Protein AF-A0A3L6ZSE9-F1 (afdb_monomer_lite)

Secondary structure (DSSP, 8-state):
-HHHHHHHHGGGGGT-HHHHHHHHHHHHHHHHHHHHHHHHHHHHHH-TT--EEEEE--TTS-HHHHHHTGGG-BB--TT------TT---EEEEE--TTPPBPPHHHHHHTS--TTS-HHHHHHHHHHHHHHHHHTHHHHHHHHHT-

Sequence (147 aa):
MSGTVRFAAGQLWADNAAGTLALVQAAMSRYILDRGRDTIVDNTVADRRAAGWQRFTSPTGCDFCVMLSMRGAVYKESTAMFASHDNCSCSARPSWDRDAPEVPAIAYVASQKTSNMSESAQEQHRERVAVWIQQNRDQLDEFRAAL

InterPro domains:
  IPR057369 VG15 protein [PF25310] (2-100)

Organism: NCBI:txid331618

Foldseek 3Di:
DVVQLVVLVVCVVVVCVVSSVLSVVLVVVVVVQQVQQVVQQVVLLVDPLWQAKAKDDALPFDLLSLLRRPDQAHANDNPQGQDDDGPGPMHMGTHNPNPRHHRDPLSSLLRDDCPPPDPVVVVVSVVSSVVVSVVCVVVSNVSSVVD

Radius of gyration: 16.72 Å; chains: 1; bounding box: 36×31×50 Å

pLDDT: mean 90.95, std 5.7, range [54.81, 96.88]

Structure (mmCIF, N/CA/C/O backbone):
data_AF-A0A3L6ZSE9-F1
#
_entry.id   AF-A0A3L6ZSE9-F1
#
loop_
_atom_site.group_PDB
_atom_site.id
_atom_site.type_symbol
_atom_site.label_atom_id
_atom_site.label_alt_id
_atom_site.label_comp_id
_atom_site.label_asym_id
_atom_site.label_entity_id
_atom_site.label_seq_id
_atom_site.pdbx_PDB_ins_code
_atom_site.Cartn_x
_atom_site.Cartn_y
_atom_site.Cartn_z
_atom_site.occupancy
_atom_site.B_iso_or_equiv
_atom_site.auth_seq_id
_atom_site.auth_comp_id
_atom_site.auth_asym_id
_atom_site.auth_atom_id
_atom_site.pdbx_PDB_model_num
ATOM 1 N N . MET A 1 1 ? -1.568 -8.478 -14.799 1.00 54.81 1 MET A N 1
ATOM 2 C CA . MET A 1 1 ? -0.457 -9.334 -15.277 1.00 54.81 1 MET A CA 1
ATOM 3 C C . MET A 1 1 ? -0.018 -9.005 -16.701 1.00 54.81 1 MET A C 1
ATOM 5 O O . MET A 1 1 ? 1.149 -8.687 -16.873 1.00 54.81 1 MET A O 1
ATOM 9 N N . SER A 1 2 ? -0.901 -9.016 -17.712 1.00 61.34 2 SER A N 1
ATOM 10 C CA . SER A 1 2 ? -0.468 -8.854 -19.118 1.00 61.34 2 SER A CA 1
ATOM 11 C C . SER A 1 2 ? 0.245 -7.528 -19.443 1.00 61.34 2 SER A C 1
ATOM 13 O O . SER A 1 2 ? 1.119 -7.530 -20.304 1.00 61.34 2 SER A O 1
ATOM 15 N N . GLY A 1 3 ? -0.098 -6.417 -18.777 1.00 76.75 3 GLY A N 1
ATOM 16 C CA . GLY A 1 3 ? 0.504 -5.104 -19.053 1.00 76.75 3 GLY A CA 1
ATOM 17 C C . GLY A 1 3 ? 1.987 -5.014 -18.674 1.00 76.75 3 GLY A C 1
ATOM 18 O O . GLY A 1 3 ? 2.800 -4.594 -19.491 1.00 76.75 3 GLY A O 1
ATOM 19 N N . THR A 1 4 ? 2.357 -5.477 -17.475 1.00 82.88 4 THR A N 1
ATOM 20 C CA . THR A 1 4 ? 3.745 -5.419 -16.981 1.00 82.88 4 THR A CA 1
ATOM 21 C C . THR A 1 4 ? 4.686 -6.304 -17.793 1.00 82.88 4 THR A C 1
ATOM 23 O O . THR A 1 4 ? 5.772 -5.864 -18.148 1.00 82.88 4 THR A O 1
ATOM 26 N N . VAL A 1 5 ? 4.256 -7.521 -18.147 1.00 85.75 5 VAL A N 1
ATOM 27 C CA . VAL A 1 5 ? 5.062 -8.430 -18.980 1.00 85.75 5 VAL A CA 1
ATOM 28 C C . VAL A 1 5 ? 5.274 -7.842 -20.374 1.00 85.75 5 VAL A C 1
ATOM 30 O O . VAL A 1 5 ? 6.394 -7.849 -20.874 1.00 85.75 5 VAL A O 1
ATOM 33 N N . ARG A 1 6 ? 4.221 -7.277 -20.983 1.00 87.25 6 ARG A N 1
ATOM 34 C CA . ARG A 1 6 ? 4.319 -6.628 -22.297 1.00 87.25 6 ARG A CA 1
ATOM 35 C C . ARG A 1 6 ? 5.283 -5.441 -22.273 1.00 87.25 6 ARG A C 1
ATOM 37 O O . ARG A 1 6 ? 6.101 -5.322 -23.176 1.00 87.25 6 ARG A O 1
ATOM 44 N N . PHE A 1 7 ? 5.199 -4.593 -21.248 1.00 88.62 7 PHE A N 1
ATOM 45 C CA . PHE A 1 7 ? 6.118 -3.468 -21.072 1.00 88.62 7 PHE A CA 1
ATOM 46 C C . PHE A 1 7 ? 7.568 -3.940 -20.897 1.00 88.62 7 PHE A C 1
ATOM 48 O O . PHE A 1 7 ? 8.455 -3.471 -21.605 1.00 88.62 7 PHE A O 1
ATOM 55 N N . ALA A 1 8 ? 7.803 -4.912 -20.009 1.00 91.81 8 ALA A N 1
ATOM 56 C CA . ALA A 1 8 ? 9.138 -5.437 -19.739 1.00 91.81 8 ALA A CA 1
ATOM 57 C C . ALA A 1 8 ? 9.772 -6.087 -20.978 1.00 91.81 8 ALA A C 1
ATOM 59 O O . ALA A 1 8 ? 10.943 -5.847 -21.251 1.00 91.81 8 ALA A O 1
ATOM 60 N N . ALA A 1 9 ? 8.999 -6.839 -21.771 1.00 91.44 9 ALA A N 1
ATOM 61 C CA . ALA A 1 9 ? 9.482 -7.468 -23.002 1.00 91.44 9 ALA A CA 1
ATOM 62 C C . ALA A 1 9 ? 10.003 -6.456 -24.039 1.00 91.44 9 ALA A C 1
ATOM 64 O O . ALA A 1 9 ? 10.846 -6.807 -24.861 1.00 91.44 9 ALA A O 1
ATOM 65 N N . GLY A 1 10 ? 9.554 -5.195 -23.980 1.00 91.19 10 GLY A N 1
ATOM 66 C CA . GLY A 1 10 ? 10.073 -4.111 -24.815 1.00 91.19 10 GLY A CA 1
ATOM 67 C C . GLY A 1 10 ? 11.589 -3.915 -24.685 1.00 91.19 10 GLY A C 1
ATOM 68 O O . GLY A 1 10 ? 12.252 -3.585 -25.663 1.00 91.19 10 GLY A O 1
ATOM 69 N N . GLN A 1 11 ? 12.147 -4.183 -23.501 1.00 91.94 11 GLN A N 1
ATOM 70 C CA . GLN A 1 11 ? 13.574 -4.022 -23.206 1.00 91.94 11 GLN A CA 1
ATOM 71 C C . GLN A 1 11 ? 14.458 -5.037 -23.949 1.00 91.94 11 GLN A C 1
ATOM 73 O O . GLN A 1 11 ? 15.635 -4.764 -24.172 1.00 91.94 11 GLN A O 1
ATOM 78 N N . LEU A 1 12 ? 13.907 -6.174 -24.389 1.00 92.44 12 LEU A N 1
ATOM 79 C CA . LEU A 1 12 ? 14.645 -7.155 -25.193 1.00 92.44 12 LEU A CA 1
ATOM 80 C C . LEU A 1 12 ? 15.050 -6.588 -26.559 1.00 92.44 12 LEU A C 1
ATOM 82 O O . LEU A 1 12 ? 16.116 -6.916 -27.064 1.00 92.44 12 LEU A O 1
ATOM 86 N N . TRP A 1 13 ? 14.242 -5.689 -27.129 1.00 92.94 13 TRP A N 1
ATOM 87 C CA . TRP A 1 13 ? 14.551 -5.017 -28.398 1.00 92.94 13 TRP A CA 1
ATOM 88 C C . TRP A 1 13 ? 15.630 -3.939 -28.267 1.00 92.94 13 TRP A C 1
ATOM 90 O O . TRP A 1 13 ? 16.178 -3.499 -29.271 1.00 92.94 13 TRP A O 1
ATOM 100 N N . ALA A 1 14 ? 15.931 -3.522 -27.037 1.00 92.12 14 ALA A N 1
ATOM 101 C CA . ALA A 1 14 ? 17.031 -2.623 -26.703 1.00 92.12 14 ALA A CA 1
ATOM 102 C C . ALA A 1 14 ? 18.261 -3.388 -26.173 1.00 92.12 14 ALA A C 1
ATOM 104 O O . ALA A 1 14 ? 19.108 -2.795 -25.512 1.00 92.12 14 ALA A O 1
ATOM 105 N N . ASP A 1 15 ? 18.322 -4.704 -26.412 1.00 92.81 15 ASP A N 1
ATOM 106 C CA . ASP A 1 15 ? 19.383 -5.612 -25.956 1.00 92.81 15 ASP A CA 1
ATOM 107 C C . ASP A 1 15 ? 19.602 -5.597 -24.423 1.00 92.81 15 ASP A C 1
ATOM 109 O O . ASP A 1 15 ? 20.687 -5.846 -23.902 1.00 92.81 15 ASP A O 1
ATOM 113 N N . ASN A 1 16 ? 18.535 -5.307 -23.663 1.00 94.69 16 ASN A N 1
ATOM 114 C CA . ASN A 1 16 ? 18.543 -5.208 -22.202 1.00 94.69 16 ASN A CA 1
ATOM 115 C C . ASN A 1 16 ? 17.764 -6.365 -21.548 1.00 94.69 16 ASN A C 1
ATOM 117 O O . ASN A 1 16 ? 16.731 -6.195 -20.882 1.00 94.69 16 ASN A O 1
ATOM 121 N N . ALA A 1 17 ? 18.270 -7.586 -21.728 1.00 94.50 17 ALA A N 1
ATOM 122 C CA . ALA A 1 17 ? 17.684 -8.785 -21.125 1.00 94.50 17 ALA A CA 1
ATOM 123 C C . ALA A 1 17 ? 17.681 -8.738 -19.586 1.00 94.50 17 ALA A C 1
ATOM 125 O O . ALA A 1 17 ? 16.707 -9.157 -18.955 1.00 94.50 17 ALA A O 1
ATOM 126 N N . ALA A 1 18 ? 18.725 -8.168 -18.975 1.00 95.38 18 ALA A N 1
ATOM 127 C CA . ALA A 1 18 ? 18.814 -8.016 -17.523 1.00 95.38 18 ALA A CA 1
ATOM 128 C C . ALA A 1 18 ? 17.690 -7.123 -16.964 1.00 95.38 18 ALA A C 1
ATOM 130 O O . ALA A 1 18 ? 17.050 -7.482 -15.975 1.00 95.38 18 ALA A O 1
ATOM 131 N N . GLY A 1 19 ? 17.385 -6.004 -17.631 1.00 93.00 19 GLY A N 1
ATOM 132 C CA . GLY A 1 19 ? 16.264 -5.136 -17.268 1.00 93.00 19 GLY A CA 1
ATOM 133 C C . GLY A 1 19 ? 14.907 -5.826 -17.409 1.00 93.00 19 GLY A C 1
ATOM 134 O O . GLY A 1 19 ? 14.049 -5.684 -16.537 1.00 93.00 19 GLY A O 1
ATOM 135 N N . THR A 1 20 ? 14.730 -6.639 -18.457 1.00 95.00 20 THR A N 1
ATOM 136 C CA . THR A 1 20 ? 13.520 -7.464 -18.628 1.00 95.00 20 THR A CA 1
ATOM 137 C C . THR A 1 20 ? 13.325 -8.400 -17.435 1.00 95.00 20 THR A C 1
ATOM 139 O O . THR A 1 20 ? 12.247 -8.428 -16.837 1.00 95.00 20 THR A O 1
ATOM 142 N N . LEU A 1 21 ? 14.375 -9.142 -17.065 1.00 94.75 21 LEU A N 1
ATOM 143 C CA . LEU A 1 21 ? 14.335 -10.088 -15.952 1.00 94.75 21 LEU A CA 1
ATOM 144 C C . LEU A 1 21 ? 13.993 -9.386 -14.632 1.00 94.75 21 LEU A C 1
ATOM 146 O O . LEU A 1 21 ? 13.094 -9.840 -13.926 1.00 94.75 21 LEU A O 1
ATOM 150 N N . ALA A 1 22 ? 14.648 -8.260 -14.337 1.00 94.38 22 ALA A N 1
ATOM 151 C CA . ALA A 1 22 ? 14.425 -7.503 -13.108 1.00 94.38 22 ALA A CA 1
ATOM 152 C C . ALA A 1 22 ? 12.966 -7.031 -12.966 1.00 94.38 22 ALA A C 1
ATOM 154 O O . ALA A 1 22 ? 12.351 -7.218 -11.914 1.00 94.38 22 ALA A O 1
ATOM 155 N N . LEU A 1 23 ? 12.379 -6.479 -14.034 1.00 93.00 23 LEU A N 1
ATOM 156 C CA . LEU A 1 23 ? 10.985 -6.018 -14.033 1.00 93.00 23 LEU A CA 1
ATOM 157 C C . LEU A 1 23 ? 9.997 -7.176 -13.835 1.00 93.00 23 LEU A C 1
ATOM 159 O O . LEU A 1 23 ? 9.053 -7.068 -13.049 1.00 93.00 23 LEU A O 1
ATOM 163 N N . VAL A 1 24 ? 10.216 -8.298 -14.527 1.00 93.56 24 VAL A N 1
ATOM 164 C CA . VAL A 1 24 ? 9.349 -9.479 -14.411 1.00 93.56 24 VAL A CA 1
ATOM 165 C C . VAL A 1 24 ? 9.442 -10.091 -13.013 1.00 93.56 24 VAL A C 1
ATOM 167 O O . VAL A 1 24 ? 8.408 -10.401 -12.421 1.00 93.56 24 VAL A O 1
ATOM 170 N N . GLN A 1 25 ? 10.648 -10.219 -12.455 1.00 95.00 25 GLN A N 1
ATOM 171 C CA . GLN A 1 25 ? 10.857 -10.733 -11.100 1.00 95.00 25 GLN A CA 1
ATOM 172 C C . GLN A 1 25 ? 10.175 -9.854 -10.047 1.00 95.00 25 GLN A C 1
ATOM 174 O O . GLN A 1 25 ? 9.467 -10.375 -9.186 1.00 95.00 25 GLN A O 1
ATOM 179 N N . ALA A 1 26 ? 10.324 -8.530 -10.135 1.00 92.69 26 ALA A N 1
ATOM 180 C CA . ALA A 1 26 ? 9.727 -7.611 -9.172 1.00 92.69 26 ALA A CA 1
ATOM 181 C C . ALA A 1 26 ? 8.187 -7.684 -9.182 1.00 92.69 26 ALA A C 1
ATOM 183 O O . ALA A 1 26 ? 7.556 -7.741 -8.120 1.00 92.69 26 ALA A O 1
ATOM 184 N N . ALA A 1 27 ? 7.587 -7.770 -10.373 1.00 92.31 27 ALA A N 1
ATOM 185 C CA . ALA A 1 27 ? 6.145 -7.922 -10.536 1.00 92.31 27 ALA A CA 1
ATOM 186 C C . ALA A 1 27 ? 5.633 -9.293 -10.071 1.00 92.31 27 ALA A C 1
ATOM 188 O O . ALA A 1 27 ? 4.573 -9.375 -9.447 1.00 92.31 27 ALA A O 1
ATOM 189 N N . MET A 1 28 ? 6.379 -10.364 -10.356 1.00 92.88 28 MET A N 1
ATOM 190 C CA . MET A 1 28 ? 6.065 -11.719 -9.902 1.00 92.88 28 MET A CA 1
ATOM 191 C C . MET A 1 28 ? 6.041 -11.791 -8.374 1.00 92.88 28 MET A C 1
ATOM 193 O O . MET A 1 28 ? 5.044 -12.237 -7.806 1.00 92.88 28 MET A O 1
ATOM 197 N N . SER A 1 29 ? 7.091 -11.297 -7.711 1.00 93.12 29 SER A N 1
ATOM 198 C CA . SER A 1 29 ? 7.171 -11.245 -6.248 1.00 93.12 29 SER A CA 1
ATOM 199 C C . SER A 1 29 ? 5.991 -10.485 -5.650 1.00 93.12 29 SER A C 1
ATOM 201 O O . SER A 1 29 ? 5.357 -10.972 -4.714 1.00 93.12 29 SER A O 1
ATOM 203 N N . ARG A 1 30 ? 5.626 -9.332 -6.234 1.00 91.94 30 ARG A N 1
ATOM 204 C CA . ARG A 1 30 ? 4.430 -8.590 -5.820 1.00 91.94 30 ARG A CA 1
ATOM 205 C C . ARG A 1 30 ? 3.171 -9.451 -5.930 1.00 91.94 30 ARG A C 1
ATOM 207 O O . ARG A 1 30 ? 2.447 -9.567 -4.951 1.00 91.94 30 ARG A O 1
ATOM 214 N N . TYR A 1 31 ? 2.916 -10.077 -7.081 1.00 91.31 31 TYR A N 1
ATOM 215 C CA . TYR A 1 31 ? 1.692 -10.858 -7.288 1.00 91.31 31 TYR A CA 1
ATOM 216 C C . T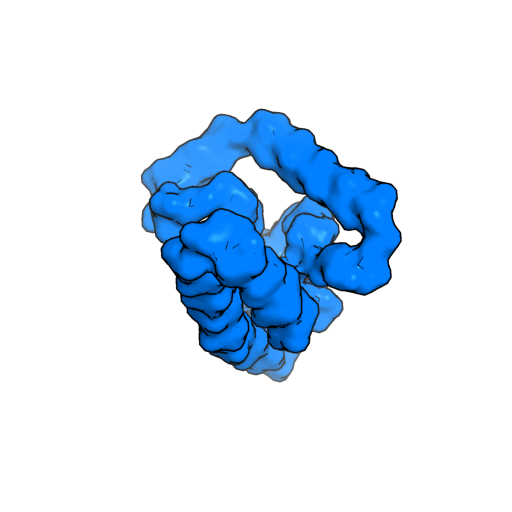YR A 1 31 ? 1.565 -12.063 -6.355 1.00 91.31 31 TYR A C 1
ATOM 218 O O . TYR A 1 31 ? 0.451 -12.372 -5.933 1.00 91.31 31 TYR A O 1
ATOM 226 N N . ILE A 1 32 ? 2.680 -12.723 -6.031 1.00 93.31 32 ILE A N 1
ATOM 227 C CA . ILE A 1 32 ? 2.706 -13.822 -5.060 1.00 93.31 32 ILE A CA 1
ATOM 228 C C . ILE A 1 32 ? 2.328 -13.294 -3.672 1.00 93.31 32 ILE A C 1
ATOM 230 O O . ILE A 1 32 ? 1.415 -13.820 -3.038 1.00 93.31 32 ILE A O 1
ATOM 234 N N . LEU A 1 33 ? 2.986 -12.223 -3.218 1.00 93.81 33 LEU A N 1
ATOM 235 C CA . LEU A 1 33 ? 2.746 -11.650 -1.892 1.00 93.81 33 LEU A CA 1
ATOM 236 C C . LEU A 1 33 ? 1.350 -11.031 -1.759 1.00 93.81 33 LEU A C 1
ATOM 238 O O . LEU A 1 33 ? 0.739 -11.131 -0.696 1.00 93.81 33 LEU A O 1
ATOM 242 N N . ASP A 1 34 ? 0.826 -10.425 -2.826 1.00 93.25 34 ASP A N 1
ATOM 243 C CA . ASP A 1 34 ? -0.513 -9.833 -2.851 1.00 93.25 34 ASP A CA 1
ATOM 244 C C . ASP A 1 34 ? -1.590 -10.858 -2.510 1.00 93.25 34 ASP A C 1
ATOM 246 O O . ASP A 1 34 ? -2.487 -10.529 -1.752 1.00 93.25 34 ASP A O 1
ATOM 250 N N . ARG A 1 35 ? -1.478 -12.121 -2.946 1.00 94.38 35 ARG A N 1
ATOM 251 C CA . ARG A 1 35 ? -2.463 -13.147 -2.556 1.00 94.38 35 ARG A CA 1
ATOM 252 C C . ARG A 1 35 ? -2.491 -13.398 -1.050 1.00 94.38 35 ARG A C 1
ATOM 254 O O . ARG A 1 35 ? -3.569 -13.539 -0.479 1.00 94.38 35 ARG A O 1
ATOM 261 N N . GLY A 1 36 ? -1.327 -13.423 -0.403 1.00 94.94 36 GLY A N 1
ATOM 262 C CA . GLY A 1 36 ? -1.244 -13.555 1.053 1.00 94.94 36 GLY A CA 1
ATOM 263 C C . GLY A 1 36 ? -1.811 -12.330 1.773 1.00 94.94 36 GLY A C 1
ATOM 264 O O . GLY A 1 36 ? -2.554 -12.472 2.741 1.00 94.94 36 GLY A O 1
ATOM 265 N N . ARG A 1 37 ? -1.512 -11.128 1.267 1.00 95.62 37 ARG A N 1
ATOM 266 C CA . ARG A 1 37 ? -2.047 -9.863 1.797 1.00 95.62 37 ARG A CA 1
ATOM 267 C C . ARG A 1 37 ? -3.569 -9.800 1.662 1.00 95.62 37 ARG A C 1
ATOM 269 O O . ARG A 1 37 ? -4.230 -9.557 2.663 1.00 95.62 37 ARG A O 1
ATOM 276 N N . ASP A 1 38 ? -4.094 -10.075 0.468 1.00 94.94 38 ASP A N 1
ATOM 277 C CA . ASP A 1 38 ? -5.528 -10.117 0.159 1.00 94.94 38 ASP A CA 1
ATOM 278 C C . ASP A 1 38 ? -6.234 -11.113 1.095 1.00 94.94 38 ASP A C 1
ATOM 280 O O . ASP A 1 38 ? -7.192 -10.755 1.766 1.00 94.94 38 ASP A O 1
ATOM 284 N N . THR A 1 39 ? -5.681 -12.322 1.260 1.00 96.44 39 THR A N 1
ATOM 285 C CA . THR A 1 39 ? -6.237 -13.338 2.175 1.00 96.44 39 THR A CA 1
ATOM 286 C C . THR A 1 39 ? -6.349 -12.821 3.608 1.00 96.44 39 THR A C 1
ATOM 288 O O . THR A 1 39 ? -7.372 -13.029 4.259 1.00 96.44 39 THR A O 1
ATOM 291 N N . ILE A 1 40 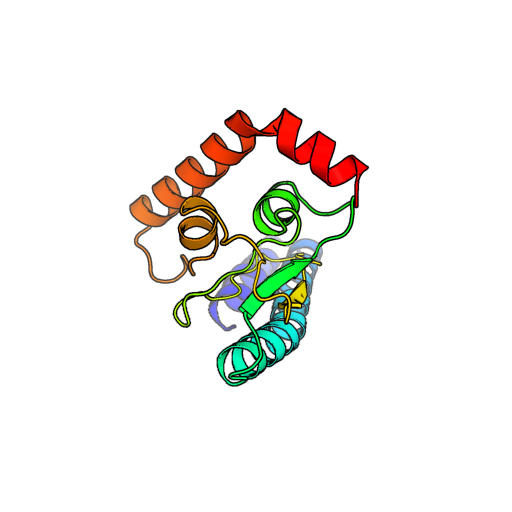? -5.313 -12.154 4.125 1.00 96.50 40 ILE A N 1
ATOM 292 C CA . ILE A 1 40 ? -5.348 -11.594 5.480 1.00 96.50 40 ILE A CA 1
ATOM 293 C C . ILE A 1 40 ? -6.394 -10.483 5.569 1.00 96.50 40 ILE A C 1
ATOM 295 O O . ILE A 1 40 ? -7.184 -10.486 6.510 1.00 96.50 40 ILE A O 1
ATOM 299 N N . VAL A 1 41 ? -6.418 -9.558 4.606 1.00 96.25 41 VAL A N 1
ATOM 300 C CA . VAL A 1 41 ? -7.381 -8.447 4.575 1.00 96.25 41 VAL A CA 1
ATOM 301 C C . VAL A 1 41 ? -8.812 -8.975 4.537 1.00 96.25 41 VAL A C 1
ATOM 303 O O . VAL A 1 41 ? -9.596 -8.634 5.418 1.00 96.25 41 VAL A O 1
ATOM 306 N N . ASP A 1 42 ? -9.127 -9.869 3.601 1.00 95.62 42 ASP A N 1
ATOM 307 C CA . ASP A 1 42 ? -10.474 -10.406 3.403 1.00 95.62 42 ASP A CA 1
ATOM 308 C C . ASP A 1 42 ? -10.971 -11.155 4.649 1.00 95.62 42 ASP A C 1
ATOM 310 O O . ASP A 1 42 ? -12.095 -10.936 5.106 1.00 95.62 42 ASP A O 1
ATOM 314 N N . ASN A 1 43 ? -10.122 -11.991 5.260 1.00 96.75 43 ASN A N 1
ATOM 315 C CA . ASN A 1 43 ? -10.482 -12.690 6.498 1.00 96.75 43 ASN A CA 1
ATOM 316 C C . ASN A 1 43 ? -10.601 -11.738 7.695 1.00 96.75 43 ASN A C 1
ATOM 318 O O . ASN A 1 43 ? -11.469 -11.942 8.540 1.00 96.75 43 ASN A O 1
ATOM 322 N N . THR A 1 44 ? -9.772 -10.692 7.770 1.00 96.88 44 THR A N 1
ATOM 323 C CA . THR A 1 44 ? -9.881 -9.687 8.839 1.00 96.88 44 THR A CA 1
ATOM 324 C C . THR A 1 44 ? -11.189 -8.913 8.726 1.00 96.88 44 THR A C 1
ATOM 326 O O . THR A 1 44 ? -11.871 -8.723 9.725 1.00 96.88 44 THR A O 1
ATOM 329 N N . VAL A 1 45 ? -11.573 -8.507 7.511 1.00 95.00 45 VAL A N 1
ATOM 330 C CA . VAL A 1 45 ? -12.842 -7.810 7.251 1.00 95.00 45 VAL A CA 1
ATOM 331 C C . VAL A 1 45 ? -14.047 -8.704 7.572 1.00 95.00 45 VAL A C 1
ATOM 333 O O . VAL A 1 45 ? -15.068 -8.213 8.051 1.00 95.00 45 VAL A O 1
ATOM 336 N N . ALA A 1 46 ? -13.944 -10.016 7.338 1.00 95.62 46 ALA A N 1
ATOM 337 C CA . ALA A 1 46 ? -15.004 -10.971 7.656 1.00 95.62 46 ALA A CA 1
ATOM 338 C C . ALA A 1 46 ? -15.137 -11.282 9.164 1.00 95.62 46 ALA A C 1
ATOM 340 O O . ALA A 1 46 ? -16.218 -11.672 9.620 1.00 95.62 46 ALA A O 1
ATOM 341 N N . ASP A 1 47 ? -14.068 -11.123 9.952 1.00 96.38 47 ASP A N 1
ATOM 342 C CA . ASP A 1 47 ? -14.068 -11.401 11.389 1.00 96.38 47 ASP A CA 1
ATOM 343 C C . ASP A 1 47 ? -14.691 -10.250 12.196 1.00 96.38 47 ASP A C 1
ATOM 345 O O . ASP A 1 47 ? -14.092 -9.201 12.410 1.00 96.38 47 ASP A O 1
ATOM 349 N N . ARG A 1 48 ? -15.880 -10.487 12.767 1.00 94.19 48 ARG A N 1
ATOM 350 C CA . ARG A 1 48 ? -16.588 -9.519 13.631 1.00 94.19 48 ARG A CA 1
ATOM 351 C C . ARG A 1 48 ? -15.839 -9.155 14.918 1.00 94.19 48 ARG A C 1
ATOM 353 O O . ARG A 1 48 ? -16.252 -8.233 15.624 1.00 94.19 48 ARG A O 1
ATOM 360 N N . ARG A 1 49 ? -14.818 -9.925 15.298 1.00 96.00 49 ARG A N 1
ATOM 361 C CA . ARG A 1 49 ? -13.973 -9.644 16.464 1.00 96.00 49 ARG A CA 1
ATOM 362 C C . ARG A 1 49 ? -12.782 -8.766 16.108 1.00 96.00 49 ARG A C 1
ATOM 364 O O . ARG A 1 49 ? -12.200 -8.201 17.032 1.00 96.00 49 ARG A O 1
ATOM 371 N N . ALA A 1 50 ? -12.406 -8.682 14.835 1.00 96.38 50 ALA A N 1
ATOM 372 C CA . ALA A 1 50 ? -11.316 -7.828 14.403 1.00 96.38 50 ALA A CA 1
ATOM 373 C C . ALA A 1 50 ? -11.735 -6.355 14.476 1.00 96.38 50 ALA A C 1
ATOM 375 O O . ALA A 1 50 ? -12.869 -5.992 14.168 1.00 96.38 50 ALA A O 1
ATOM 376 N N . ALA A 1 51 ? -10.804 -5.501 14.889 1.00 95.31 51 ALA A N 1
ATOM 377 C CA . ALA A 1 51 ? -10.973 -4.052 14.851 1.00 95.31 51 ALA A CA 1
ATOM 378 C C . ALA A 1 51 ? -10.640 -3.465 13.470 1.00 95.31 51 ALA A C 1
ATOM 380 O O . ALA A 1 51 ? -11.025 -2.339 13.165 1.00 95.31 51 ALA A O 1
ATOM 381 N N . GLY A 1 52 ? -9.908 -4.223 12.653 1.00 95.50 52 GLY A N 1
ATOM 382 C CA . GLY A 1 52 ? -9.416 -3.841 11.336 1.00 95.50 52 GLY A CA 1
ATOM 383 C C . GLY A 1 52 ? -8.090 -4.537 11.045 1.00 95.50 52 GLY A C 1
ATOM 384 O O . GLY A 1 52 ? -7.620 -5.369 11.827 1.00 95.50 52 GLY A O 1
ATOM 385 N N . TRP A 1 53 ? -7.468 -4.192 9.923 1.00 96.00 53 TRP A N 1
ATOM 386 C CA . TRP A 1 53 ? -6.136 -4.682 9.564 1.00 96.00 53 TRP A CA 1
ATOM 387 C C . TRP A 1 53 ? -5.135 -3.532 9.561 1.00 96.00 53 TRP A C 1
ATOM 389 O O . TRP A 1 53 ? -5.487 -2.391 9.303 1.00 96.00 53 TRP A O 1
ATOM 399 N N . GLN A 1 54 ? -3.873 -3.828 9.831 1.00 94.69 54 GLN A N 1
ATOM 400 C CA . GLN A 1 54 ? -2.768 -2.876 9.795 1.00 94.69 54 GLN A CA 1
ATOM 401 C C . GLN A 1 54 ? -1.690 -3.356 8.828 1.00 94.69 54 GLN A C 1
ATOM 403 O O . GLN A 1 54 ? -1.630 -4.536 8.458 1.00 94.69 54 GLN A O 1
ATOM 408 N N . ARG A 1 55 ? -0.810 -2.443 8.423 1.00 93.69 55 ARG A N 1
ATOM 409 C CA . ARG A 1 55 ? 0.393 -2.798 7.669 1.00 93.69 55 ARG A CA 1
ATOM 410 C C . ARG A 1 55 ? 1.555 -3.029 8.611 1.00 93.69 55 ARG A C 1
ATOM 412 O O . ARG A 1 55 ? 1.667 -2.397 9.652 1.00 93.69 55 ARG A O 1
ATOM 419 N N . PHE A 1 56 ? 2.422 -3.946 8.215 1.00 92.12 56 PHE A N 1
ATOM 420 C CA . PHE A 1 56 ? 3.671 -4.208 8.902 1.00 92.12 56 PHE A CA 1
ATOM 421 C C . PHE A 1 56 ? 4.821 -4.236 7.903 1.00 92.12 56 PHE A C 1
ATOM 423 O O . PHE A 1 56 ? 4.736 -4.889 6.857 1.00 92.12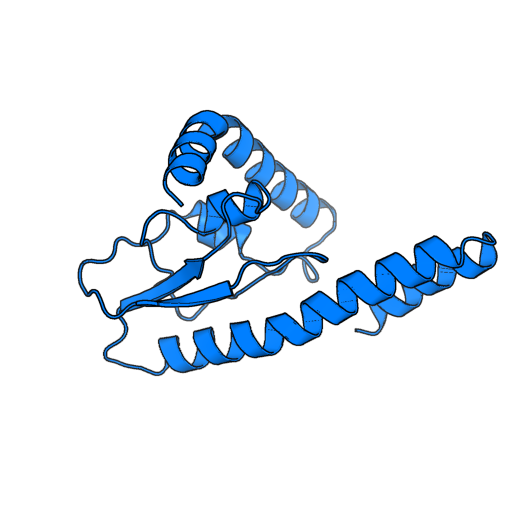 56 PHE A O 1
ATOM 430 N N . THR A 1 57 ? 5.905 -3.550 8.246 1.00 92.25 57 THR A N 1
ATOM 431 C CA . THR A 1 57 ? 7.120 -3.439 7.439 1.00 92.25 57 THR A CA 1
ATOM 432 C C . THR A 1 57 ? 8.353 -3.641 8.314 1.00 92.25 57 THR A C 1
ATOM 434 O O . THR A 1 57 ? 8.281 -3.484 9.529 1.00 92.25 57 THR A O 1
ATOM 437 N N . SER A 1 58 ? 9.487 -3.986 7.702 1.00 89.19 58 SER A N 1
ATOM 438 C CA . SER A 1 58 ? 10.785 -3.965 8.382 1.00 89.19 58 SER A CA 1
ATOM 439 C C . SER A 1 58 ? 11.312 -2.528 8.531 1.00 89.19 58 SER A C 1
ATOM 441 O O . SER A 1 58 ? 10.911 -1.660 7.744 1.00 89.19 58 SER A O 1
ATOM 443 N N . PRO A 1 59 ? 12.283 -2.286 9.436 1.00 86.62 59 PRO A N 1
ATOM 444 C CA . PRO A 1 59 ? 13.008 -1.011 9.512 1.00 86.62 59 PRO A CA 1
ATOM 445 C C . PRO A 1 59 ? 13.679 -0.615 8.188 1.00 86.62 59 PRO A C 1
ATOM 447 O O . PRO A 1 59 ? 13.817 0.559 7.867 1.00 86.62 59 PRO A O 1
ATOM 450 N N . THR A 1 60 ? 14.051 -1.601 7.370 1.00 88.31 60 THR A N 1
ATOM 451 C CA . THR A 1 60 ? 14.638 -1.409 6.033 1.00 88.31 60 THR A CA 1
ATOM 452 C C . THR A 1 60 ? 13.605 -1.173 4.924 1.00 88.31 60 THR A C 1
ATOM 454 O O . THR A 1 60 ? 13.975 -1.052 3.757 1.00 88.31 60 THR A O 1
ATOM 457 N N . GLY A 1 61 ? 12.310 -1.137 5.250 1.00 88.12 61 GLY A N 1
ATOM 458 C CA . GLY A 1 61 ? 11.247 -0.856 4.290 1.00 88.12 61 GLY A CA 1
ATOM 459 C C . GLY A 1 61 ? 11.316 0.573 3.749 1.00 88.12 61 GLY A C 1
ATOM 460 O O . GLY A 1 61 ? 11.802 1.484 4.421 1.00 88.12 61 GLY A O 1
ATOM 461 N N . CYS A 1 62 ? 10.800 0.790 2.536 1.00 90.62 62 CYS A N 1
ATOM 462 C CA . CYS A 1 62 ? 10.763 2.123 1.931 1.00 90.62 62 CYS A CA 1
ATOM 463 C C . CYS A 1 62 ? 9.878 3.095 2.732 1.00 90.62 62 CYS A C 1
ATOM 465 O O . CYS A 1 62 ? 8.976 2.674 3.460 1.00 90.62 62 CYS A O 1
ATOM 467 N N . ASP A 1 63 ? 10.090 4.400 2.548 1.00 90.56 63 ASP A N 1
ATOM 468 C CA . ASP A 1 63 ? 9.366 5.451 3.283 1.00 90.56 63 ASP A CA 1
ATOM 469 C C . ASP A 1 63 ? 7.843 5.341 3.115 1.00 90.56 63 ASP A C 1
ATOM 471 O O . ASP A 1 63 ? 7.095 5.566 4.060 1.00 90.56 63 ASP A O 1
ATOM 475 N N . PHE A 1 64 ? 7.374 4.898 1.945 1.00 90.38 64 PHE A N 1
ATOM 476 C CA . PHE A 1 64 ? 5.956 4.630 1.703 1.00 90.38 64 PHE A CA 1
ATOM 477 C C . PHE A 1 64 ? 5.404 3.504 2.591 1.00 90.38 64 PHE A C 1
ATOM 479 O O . PHE A 1 64 ? 4.309 3.614 3.134 1.00 90.38 64 PHE A O 1
ATOM 486 N N . CYS A 1 65 ? 6.158 2.419 2.782 1.00 91.31 65 CYS A N 1
ATOM 487 C CA . CYS A 1 65 ? 5.736 1.313 3.643 1.00 91.31 65 CYS A CA 1
ATOM 488 C C . CYS A 1 65 ? 5.750 1.696 5.117 1.00 91.31 65 CYS A C 1
ATOM 490 O O . CYS A 1 65 ? 4.833 1.318 5.846 1.00 91.31 65 CYS A O 1
ATOM 492 N N . VAL A 1 66 ? 6.777 2.434 5.541 1.00 91.12 66 VAL A N 1
ATOM 493 C CA . VAL A 1 66 ? 6.890 2.963 6.905 1.00 91.12 66 VAL A CA 1
ATOM 494 C C . VAL A 1 66 ? 5.708 3.883 7.181 1.00 91.12 66 VAL A C 1
ATOM 496 O O . VAL A 1 66 ? 4.987 3.668 8.152 1.00 91.12 66 VAL A O 1
ATOM 499 N N . MET A 1 67 ? 5.428 4.801 6.252 1.00 90.56 67 MET A N 1
ATOM 500 C CA . MET A 1 67 ? 4.271 5.688 6.305 1.00 90.56 67 MET A CA 1
ATOM 501 C C . MET A 1 67 ? 2.962 4.929 6.469 1.00 90.56 67 MET A C 1
ATOM 503 O O . MET A 1 67 ? 2.159 5.303 7.308 1.00 90.56 67 MET A O 1
ATOM 507 N N . LEU A 1 68 ? 2.737 3.851 5.721 1.00 91.31 68 LEU A N 1
ATOM 508 C CA . LEU A 1 68 ? 1.471 3.125 5.793 1.00 91.31 68 LEU A CA 1
ATOM 509 C C . LEU A 1 68 ? 1.354 2.159 6.983 1.00 91.31 68 LEU A C 1
ATOM 511 O O . LEU A 1 68 ? 0.244 1.715 7.274 1.00 91.31 68 LEU A O 1
ATOM 515 N N . SER A 1 69 ? 2.464 1.792 7.631 1.00 89.62 69 SER A N 1
ATOM 516 C CA . SER A 1 69 ? 2.495 0.831 8.752 1.00 89.62 69 SER A CA 1
ATOM 517 C C . SER A 1 69 ? 2.265 1.477 10.117 1.00 89.62 69 SER A C 1
ATOM 519 O O . SER A 1 69 ? 2.488 0.823 11.129 1.00 89.62 69 SER A O 1
ATOM 521 N N . MET A 1 70 ? 1.853 2.751 10.116 1.00 76.00 70 MET A N 1
ATOM 522 C CA . MET A 1 70 ? 1.538 3.604 11.265 1.00 76.00 70 MET A CA 1
ATOM 523 C C . MET A 1 70 ? 1.258 2.835 12.556 1.00 76.00 70 MET A C 1
ATOM 525 O O . MET A 1 70 ? 0.376 1.985 12.603 1.00 76.00 70 MET A O 1
ATOM 529 N N . ARG A 1 71 ? 2.012 3.169 13.605 1.00 78.19 71 ARG A N 1
ATOM 530 C CA . ARG A 1 71 ? 2.089 2.517 14.921 1.00 78.19 71 ARG A CA 1
ATOM 531 C C . ARG A 1 71 ? 0.766 1.930 15.453 1.00 78.19 71 ARG A C 1
ATOM 533 O O . ARG A 1 71 ? 0.060 2.580 16.217 1.00 78.19 71 ARG A O 1
ATOM 540 N N . GLY A 1 72 ? 0.462 0.680 15.101 1.00 79.88 72 GLY A N 1
ATOM 541 C CA . GLY A 1 72 ? -0.723 -0.023 15.608 1.00 79.88 72 GLY A CA 1
ATOM 542 C C . GLY A 1 72 ? -2.054 0.413 14.984 1.00 79.88 72 GLY A C 1
ATOM 543 O O . GLY A 1 72 ? -3.101 -0.101 15.377 1.00 79.88 72 GLY A O 1
ATOM 544 N N . ALA A 1 73 ? -2.034 1.371 14.052 1.00 91.38 73 ALA A N 1
ATOM 545 C CA . ALA A 1 73 ? -3.238 1.938 13.471 1.00 91.38 73 ALA A CA 1
ATOM 546 C C . ALA A 1 73 ? -3.823 1.019 12.398 1.00 91.38 73 ALA A C 1
ATOM 548 O O . ALA A 1 73 ? -3.104 0.406 11.604 1.00 91.38 73 ALA A O 1
ATOM 549 N N . VAL A 1 74 ? -5.150 0.941 12.369 1.00 95.62 74 VAL A N 1
ATOM 550 C CA . VAL A 1 74 ? -5.882 -0.013 11.539 1.00 95.62 74 VAL A CA 1
ATOM 551 C C . VAL A 1 74 ? -6.720 0.683 10.475 1.00 95.62 74 VAL A C 1
ATOM 553 O O . VAL A 1 74 ? -7.304 1.742 10.702 1.00 95.62 74 VAL A O 1
ATOM 556 N N . TYR A 1 75 ? -6.801 0.055 9.310 1.00 94.94 75 TYR A N 1
ATOM 557 C CA . TYR A 1 75 ? -7.814 0.321 8.303 1.00 94.94 75 TYR A CA 1
ATOM 558 C C . TYR A 1 75 ? -9.113 -0.340 8.774 1.00 94.94 75 TYR A C 1
ATOM 560 O O . TYR A 1 75 ? -9.159 -1.564 8.949 1.00 94.94 75 TYR A O 1
ATOM 568 N N . LYS A 1 76 ? -10.146 0.472 9.012 1.00 93.25 76 LYS A N 1
ATOM 569 C CA . LYS A 1 76 ? -11.460 0.024 9.506 1.00 93.25 76 LYS A CA 1
ATOM 570 C C . LYS A 1 76 ? -12.486 -0.107 8.387 1.00 93.25 76 LYS A C 1
ATOM 572 O O . LYS A 1 76 ? -13.413 -0.906 8.493 1.00 93.25 76 LYS A O 1
ATOM 577 N N . GLU A 1 77 ? -12.320 0.645 7.303 1.00 88.44 77 GLU A N 1
ATOM 578 C CA . GLU A 1 77 ? -13.221 0.554 6.160 1.00 88.44 77 GLU A CA 1
ATOM 579 C C . GLU A 1 77 ? -12.986 -0.729 5.351 1.00 88.44 77 GLU A C 1
ATOM 581 O O . GLU A 1 77 ? -11.864 -1.041 4.948 1.00 88.44 77 GLU A O 1
ATOM 586 N N . SER A 1 78 ? -14.067 -1.442 5.025 1.00 85.31 78 SER A N 1
ATOM 587 C CA . SER A 1 78 ? -14.028 -2.630 4.157 1.00 85.31 78 SER A CA 1
ATOM 588 C C . SER A 1 78 ? -13.651 -2.316 2.705 1.00 85.31 78 SER A C 1
ATOM 590 O O . SER A 1 78 ? -13.326 -3.215 1.934 1.00 85.31 78 SER A O 1
ATOM 592 N N . THR A 1 79 ? -13.689 -1.040 2.324 1.00 83.19 79 THR A N 1
ATOM 593 C CA . THR A 1 79 ? -13.253 -0.516 1.024 1.00 83.19 79 THR A CA 1
ATOM 594 C C . THR A 1 79 ? -11.729 -0.430 0.912 1.00 83.19 79 THR A C 1
ATOM 596 O O . THR A 1 79 ? -11.204 -0.295 -0.197 1.00 83.19 79 THR A O 1
ATOM 599 N N . ALA A 1 80 ? -11.007 -0.498 2.036 1.00 88.31 80 ALA A N 1
ATOM 600 C CA . ALA A 1 80 ? -9.561 -0.387 2.059 1.00 88.31 80 ALA A CA 1
ATOM 601 C C . ALA A 1 80 ? -8.910 -1.601 1.392 1.00 88.31 80 ALA A C 1
ATOM 603 O O . ALA A 1 80 ? -9.148 -2.748 1.764 1.00 88.31 80 ALA A O 1
ATOM 604 N N . MET A 1 81 ? -8.031 -1.337 0.425 1.00 85.56 81 MET A N 1
ATOM 605 C CA . MET A 1 81 ? -7.297 -2.375 -0.292 1.00 85.56 81 MET A CA 1
ATOM 606 C C . MET A 1 81 ? -5.817 -2.365 0.085 1.00 85.56 81 MET A C 1
ATOM 608 O O . MET A 1 81 ? -5.217 -1.320 0.350 1.00 85.56 81 MET A O 1
ATOM 612 N N . PHE A 1 82 ? -5.166 -3.523 -0.008 1.00 91.25 82 PHE A N 1
ATOM 613 C CA . PHE A 1 82 ? -3.712 -3.593 0.084 1.00 91.25 82 PHE A CA 1
ATOM 614 C C . PHE A 1 82 ? -3.058 -3.267 -1.272 1.00 91.25 82 PHE A C 1
ATOM 616 O O . PHE A 1 82 ? -2.586 -4.155 -1.978 1.00 91.25 82 PHE A O 1
ATOM 623 N N . ALA A 1 83 ? -3.008 -1.993 -1.680 1.00 87.75 83 ALA A N 1
ATOM 624 C CA . ALA A 1 83 ? -2.183 -1.621 -2.836 1.00 87.75 83 ALA A CA 1
ATOM 625 C C . ALA A 1 83 ? -0.686 -1.715 -2.498 1.00 87.75 83 ALA A C 1
ATOM 627 O O . ALA A 1 83 ? -0.232 -1.233 -1.455 1.00 87.75 83 ALA A O 1
ATOM 628 N N . SER A 1 84 ? 0.088 -2.342 -3.381 1.00 88.88 84 SER A N 1
ATOM 629 C CA . SER A 1 84 ? 1.530 -2.528 -3.230 1.00 88.88 84 SER A CA 1
ATOM 630 C C . SER A 1 84 ? 2.256 -2.188 -4.538 1.00 88.88 84 SER A C 1
ATOM 632 O O . SER A 1 84 ? 1.730 -2.369 -5.642 1.00 88.88 84 SER A O 1
ATOM 634 N N . HIS A 1 85 ? 3.474 -1.663 -4.416 1.00 88.00 85 HIS A N 1
ATOM 635 C CA . HIS A 1 85 ? 4.368 -1.464 -5.554 1.00 88.00 85 HIS A CA 1
ATOM 636 C C . HIS A 1 85 ? 5.235 -2.711 -5.784 1.00 88.00 85 HIS A C 1
ATOM 638 O O . HIS A 1 85 ? 5.325 -3.602 -4.931 1.00 88.00 85 HIS A O 1
ATOM 644 N N . ASP A 1 86 ? 5.884 -2.779 -6.945 1.00 90.62 86 ASP A N 1
ATOM 645 C CA . ASP A 1 86 ? 6.865 -3.828 -7.225 1.00 90.62 86 ASP A CA 1
ATOM 646 C C . ASP A 1 86 ? 8.031 -3.728 -6.228 1.00 90.62 86 ASP A C 1
ATOM 648 O O . ASP A 1 86 ? 8.396 -2.634 -5.797 1.00 90.62 86 ASP A O 1
ATOM 652 N N . ASN A 1 87 ? 8.591 -4.867 -5.817 1.00 88.75 87 ASN A N 1
ATOM 653 C CA . ASN A 1 87 ? 9.613 -4.943 -4.763 1.00 88.75 87 ASN A CA 1
ATOM 654 C C . ASN A 1 87 ? 9.148 -4.496 -3.347 1.00 88.75 87 ASN A C 1
ATOM 656 O O . ASN A 1 87 ? 9.978 -4.142 -2.514 1.00 88.75 87 ASN A O 1
ATOM 660 N N . CYS 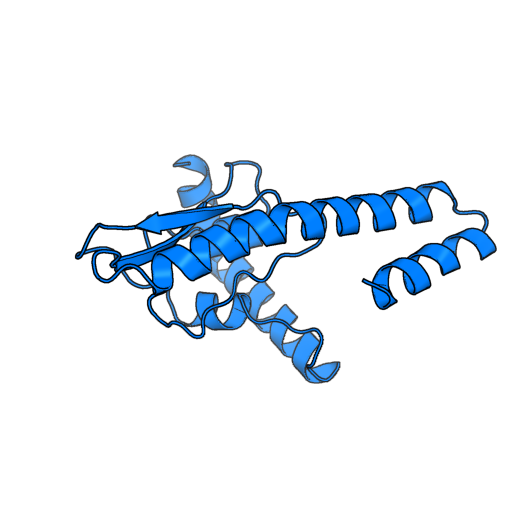A 1 88 ? 7.837 -4.511 -3.038 1.00 90.38 88 CYS A N 1
ATOM 661 C CA . CYS A 1 88 ? 7.346 -4.301 -1.660 1.00 90.38 88 CYS A CA 1
ATOM 662 C C . CYS A 1 88 ? 7.496 -5.562 -0.802 1.00 90.38 88 CYS A C 1
ATOM 664 O O . CYS A 1 88 ? 6.935 -6.606 -1.146 1.00 90.38 88 CYS A O 1
ATOM 666 N N . SER A 1 89 ? 8.121 -5.440 0.370 1.00 87.81 89 SER A N 1
ATOM 667 C CA . SER A 1 89 ? 8.192 -6.490 1.405 1.00 87.81 89 SER A CA 1
ATOM 668 C C . SER A 1 89 ? 7.137 -6.349 2.514 1.00 87.81 89 SER A C 1
ATOM 670 O O . SER A 1 89 ? 7.033 -7.201 3.390 1.00 87.81 89 SER A O 1
ATOM 672 N N . CYS A 1 90 ? 6.327 -5.292 2.465 1.00 92.44 90 CYS A N 1
ATOM 673 C CA . CYS A 1 90 ? 5.248 -5.007 3.405 1.00 92.44 90 CYS A CA 1
ATOM 674 C C . CYS A 1 90 ? 4.218 -6.155 3.521 1.00 92.44 90 CYS A C 1
ATOM 676 O O . CYS A 1 90 ? 3.911 -6.822 2.534 1.00 92.44 90 CYS A O 1
ATOM 678 N N . SER A 1 91 ? 3.616 -6.363 4.693 1.00 93.31 91 SER A N 1
ATOM 679 C CA . SER A 1 91 ? 2.575 -7.384 4.926 1.00 93.31 91 SER A CA 1
ATOM 680 C C . SER A 1 91 ? 1.335 -6.794 5.598 1.00 93.31 91 SER A C 1
ATOM 682 O O . SER A 1 91 ? 1.402 -5.717 6.191 1.00 93.31 91 SER A O 1
ATOM 684 N N . ALA A 1 92 ? 0.199 -7.483 5.476 1.00 95.50 92 ALA A N 1
ATOM 685 C CA . ALA A 1 92 ? -1.013 -7.181 6.232 1.00 95.50 92 ALA A CA 1
ATOM 686 C C . ALA A 1 92 ? -1.000 -7.956 7.555 1.00 95.50 92 ALA A C 1
ATOM 688 O O . ALA A 1 92 ? -0.501 -9.081 7.605 1.00 95.50 92 ALA A O 1
ATOM 689 N N . ARG A 1 93 ? -1.563 -7.376 8.616 1.00 94.94 93 ARG A N 1
ATOM 690 C CA . ARG A 1 93 ? -1.794 -8.053 9.897 1.00 94.94 93 ARG A CA 1
ATOM 691 C C . ARG A 1 93 ? -3.184 -7.713 10.433 1.00 94.94 93 ARG A C 1
ATOM 693 O O . ARG A 1 93 ? -3.530 -6.534 10.432 1.00 94.94 93 ARG A O 1
ATOM 700 N N . PRO A 1 94 ? -3.960 -8.688 10.923 1.00 96.12 94 PRO A N 1
ATOM 701 C CA . PRO A 1 94 ? -5.182 -8.392 11.659 1.00 96.12 94 PRO A CA 1
ATOM 702 C C . PRO A 1 94 ? -4.853 -7.695 12.983 1.00 96.12 94 PRO A C 1
ATOM 704 O O . PRO A 1 94 ? -3.787 -7.911 13.567 1.00 96.12 94 PRO A O 1
ATOM 707 N N . SER A 1 95 ? -5.789 -6.889 13.472 1.00 95.56 95 SER A N 1
ATOM 708 C CA . SER A 1 95 ? -5.802 -6.404 14.848 1.00 95.56 95 SER A CA 1
ATOM 709 C C . SER A 1 95 ? -7.122 -6.778 15.508 1.00 95.56 95 SER A C 1
ATOM 711 O O . SER A 1 95 ? -8.194 -6.596 14.933 1.00 95.56 95 SER A O 1
ATOM 713 N N . TRP A 1 96 ? -7.036 -7.268 16.741 1.00 95.50 96 TRP A N 1
ATOM 714 C CA . TRP A 1 96 ? -8.187 -7.516 17.616 1.00 95.50 96 TRP A CA 1
ATOM 715 C C . TRP A 1 96 ? -8.231 -6.549 18.800 1.00 95.50 96 TRP A C 1
ATOM 717 O O . TRP A 1 96 ? -9.069 -6.699 19.689 1.00 95.50 96 TRP A O 1
ATOM 727 N N . ASP A 1 97 ? -7.331 -5.567 18.819 1.00 94.56 97 ASP A N 1
ATOM 728 C CA . ASP A 1 97 ? -7.374 -4.484 19.787 1.00 94.56 97 ASP A CA 1
ATOM 729 C C . ASP A 1 97 ? -8.513 -3.528 19.415 1.00 94.56 97 ASP A C 1
ATOM 731 O O . ASP A 1 97 ? -8.460 -2.842 18.394 1.00 94.56 97 ASP A O 1
ATOM 735 N N . ARG A 1 98 ? -9.565 -3.511 20.239 1.00 91.81 98 ARG A N 1
ATOM 736 C CA . ARG A 1 98 ? -10.752 -2.674 20.015 1.00 91.81 98 ARG A CA 1
ATOM 737 C C . ARG A 1 98 ? -10.446 -1.184 20.132 1.00 91.81 98 ARG A C 1
ATOM 739 O O . ARG A 1 98 ? -11.166 -0.391 19.527 1.00 91.81 98 ARG A O 1
ATOM 746 N N . ASP A 1 99 ? -9.381 -0.837 20.847 1.00 93.69 99 ASP A N 1
ATOM 747 C CA . ASP A 1 99 ? -8.951 0.539 21.069 1.00 93.69 99 ASP A CA 1
ATOM 748 C C . ASP A 1 99 ? -7.902 0.984 20.036 1.00 93.69 99 ASP A C 1
ATOM 750 O O . ASP A 1 99 ? -7.420 2.118 20.089 1.00 93.69 99 ASP A O 1
ATOM 754 N N . ALA A 1 100 ? -7.584 0.130 19.050 1.00 92.56 100 ALA A N 1
ATOM 755 C CA . ALA A 1 100 ? -6.647 0.463 17.988 1.00 92.56 100 ALA A CA 1
ATOM 756 C C . ALA A 1 100 ? -7.083 1.749 17.253 1.00 92.56 100 ALA A C 1
ATOM 758 O O . ALA A 1 100 ? -8.233 1.848 16.775 1.00 92.56 100 ALA A O 1
ATOM 759 N N . PRO A 1 101 ? -6.174 2.736 17.126 1.00 93.75 101 PRO A N 1
ATOM 760 C CA . PRO A 1 101 ? -6.471 3.964 16.414 1.00 93.75 101 PRO A 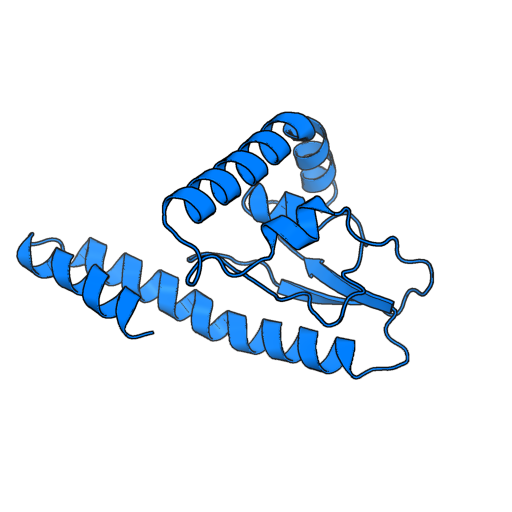CA 1
ATOM 761 C C . PRO A 1 101 ? -6.721 3.658 14.939 1.00 93.75 101 PRO A C 1
ATOM 763 O O . PRO A 1 101 ? -6.195 2.702 14.373 1.00 93.75 101 PRO A O 1
ATOM 766 N N . GLU A 1 102 ? -7.548 4.471 14.300 1.00 94.19 102 GLU A N 1
ATOM 767 C CA . GLU A 1 102 ? -7.726 4.380 12.857 1.00 94.19 102 GLU A CA 1
ATOM 768 C C . GLU A 1 102 ? -6.581 5.090 12.132 1.00 94.19 102 GLU A C 1
ATOM 770 O O . GLU A 1 102 ? -6.030 6.077 12.627 1.00 94.19 102 GLU A O 1
ATOM 775 N N . VAL A 1 103 ? -6.213 4.587 10.956 1.00 92.88 103 VAL A N 1
ATOM 776 C CA . VAL A 1 103 ? -5.251 5.278 10.096 1.00 92.88 103 VAL A CA 1
ATOM 777 C C . VAL A 1 103 ? -5.795 6.654 9.656 1.00 92.88 103 VAL A C 1
ATOM 779 O O . VAL A 1 103 ? -6.990 6.808 9.407 1.00 92.88 103 VAL A O 1
ATOM 782 N N . PRO A 1 104 ? -4.944 7.683 9.511 1.00 90.19 104 PRO A N 1
ATOM 783 C CA . PRO A 1 104 ? -5.346 8.979 8.985 1.00 90.19 104 PRO A CA 1
ATOM 784 C C . PRO A 1 104 ? -5.787 8.867 7.522 1.00 90.19 104 PRO A C 1
ATOM 786 O O . PRO A 1 104 ? -5.337 7.996 6.776 1.00 90.19 104 PRO A O 1
ATOM 789 N N . ALA A 1 105 ? -6.598 9.828 7.073 1.00 90.62 105 ALA A N 1
ATOM 790 C CA . ALA A 1 105 ? -7.187 9.850 5.730 1.00 90.62 105 ALA A CA 1
ATOM 791 C C . ALA A 1 105 ? -6.169 9.673 4.586 1.00 90.62 105 ALA A C 1
ATOM 793 O O . ALA A 1 105 ? -6.470 9.048 3.568 1.00 90.62 105 ALA A O 1
ATOM 794 N N . ILE A 1 106 ? -4.943 10.181 4.749 1.00 90.19 106 ILE A N 1
ATOM 795 C CA . ILE A 1 106 ? -3.884 10.016 3.747 1.00 90.19 106 ILE A CA 1
ATOM 796 C C . ILE A 1 106 ? -3.536 8.548 3.492 1.00 90.19 106 ILE A C 1
ATOM 798 O O . ILE A 1 106 ? -3.243 8.198 2.355 1.00 90.19 106 ILE A O 1
ATOM 802 N N . ALA A 1 107 ? -3.605 7.681 4.505 1.00 90.94 107 ALA A N 1
ATOM 803 C CA . ALA A 1 107 ? -3.298 6.266 4.353 1.00 90.94 107 ALA A CA 1
ATOM 804 C C . ALA A 1 107 ? -4.337 5.584 3.454 1.00 90.94 107 ALA A C 1
ATOM 806 O O . ALA A 1 107 ? -3.973 4.830 2.551 1.00 90.94 107 ALA A O 1
ATOM 807 N N . TYR A 1 108 ? -5.620 5.928 3.616 1.00 91.19 108 TYR A N 1
ATOM 808 C CA . TYR A 1 108 ? -6.677 5.484 2.709 1.00 91.19 108 TYR A CA 1
ATOM 809 C C . TYR A 1 108 ? -6.416 5.957 1.278 1.00 91.19 108 TYR A C 1
ATOM 811 O O . TYR A 1 108 ? -6.416 5.132 0.366 1.00 91.19 108 TYR A O 1
ATOM 819 N N . VAL A 1 109 ? -6.102 7.244 1.076 1.00 89.75 109 VAL A N 1
ATOM 820 C CA . VAL A 1 109 ? -5.776 7.798 -0.252 1.00 89.75 109 VAL A CA 1
ATOM 821 C C . VAL A 1 109 ? -4.575 7.085 -0.873 1.00 89.75 109 VAL A C 1
ATOM 823 O O . VAL A 1 109 ? -4.666 6.624 -2.007 1.00 89.75 109 VAL A O 1
ATOM 826 N N . ALA A 1 110 ? -3.476 6.958 -0.134 1.00 88.50 110 ALA A N 1
ATOM 827 C CA . ALA A 1 110 ? -2.224 6.346 -0.571 1.00 88.50 110 ALA A CA 1
ATOM 828 C C . ALA A 1 110 ? -2.358 4.844 -0.875 1.00 88.50 110 ALA A C 1
ATOM 830 O O . ALA A 1 110 ? -1.624 4.308 -1.701 1.00 88.50 110 ALA A O 1
ATOM 831 N N . SER A 1 111 ? -3.308 4.158 -0.235 1.00 85.50 111 SER A N 1
ATOM 832 C CA . SER A 1 111 ? -3.574 2.730 -0.442 1.00 85.50 111 SER A CA 1
ATOM 833 C C . SER A 1 111 ? -4.434 2.410 -1.676 1.00 85.50 111 SER A C 1
ATOM 835 O O . SER A 1 111 ? -4.702 1.239 -1.949 1.00 85.50 111 SER A O 1
ATOM 837 N N . GLN A 1 112 ? -4.879 3.413 -2.439 1.00 85.69 112 GLN A N 1
ATOM 838 C CA . GLN A 1 112 ? -5.733 3.197 -3.610 1.00 85.69 112 GLN A CA 1
ATOM 839 C C . GLN A 1 112 ? -4.971 2.596 -4.798 1.00 85.69 112 GLN A C 1
ATOM 841 O O . GLN A 1 112 ? -3.819 2.930 -5.076 1.00 85.69 112 GLN A O 1
ATOM 846 N N . LYS A 1 113 ? -5.652 1.745 -5.576 1.00 82.19 113 LYS A N 1
ATOM 847 C CA . LYS A 1 113 ? -5.138 1.267 -6.867 1.00 82.19 113 LYS A CA 1
ATOM 848 C C . LYS A 1 113 ? -5.234 2.385 -7.904 1.00 82.19 113 LYS A C 1
ATOM 850 O O . LYS A 1 113 ? -6.324 2.794 -8.291 1.00 82.19 113 LYS A O 1
ATOM 855 N N . THR A 1 114 ? -4.088 2.830 -8.403 1.00 87.00 114 THR A N 1
ATOM 856 C CA . THR A 1 114 ? -3.997 3.930 -9.375 1.00 87.00 114 THR A CA 1
ATOM 857 C C . THR A 1 114 ? -4.083 3.475 -10.833 1.00 87.00 114 THR A C 1
ATOM 859 O O . THR A 1 114 ? -4.208 4.306 -11.726 1.00 87.00 114 THR A O 1
ATOM 862 N N . SER A 1 115 ? -4.085 2.163 -11.102 1.00 81.62 115 SER A N 1
ATOM 863 C CA . SER A 1 115 ? -4.070 1.603 -12.465 1.00 81.62 115 SER A CA 1
ATOM 864 C C . SER A 1 115 ? -5.270 1.994 -13.331 1.00 81.62 115 SER A C 1
ATOM 866 O O . SER A 1 115 ? -5.176 1.930 -14.551 1.00 81.62 115 SER A O 1
ATOM 868 N N . ASN A 1 116 ? -6.390 2.369 -12.707 1.00 84.25 116 ASN A N 1
ATOM 869 C CA . ASN A 1 116 ? -7.621 2.774 -13.392 1.00 84.25 116 ASN A CA 1
ATOM 870 C C . ASN A 1 116 ? -7.801 4.304 -13.428 1.00 84.25 116 ASN A C 1
ATOM 872 O O . ASN A 1 116 ? -8.822 4.787 -13.908 1.00 84.25 116 ASN A O 1
ATOM 876 N N . MET A 1 117 ? -6.848 5.069 -12.886 1.00 90.25 117 MET A N 1
ATOM 877 C CA . MET A 1 117 ? -6.883 6.532 -12.879 1.00 90.25 117 MET A CA 1
ATOM 878 C C . MET A 1 117 ? -6.289 7.093 -14.176 1.00 90.25 117 MET A C 1
ATOM 880 O O . MET A 1 117 ? -5.390 6.483 -14.760 1.00 90.25 117 MET A O 1
ATOM 884 N N . SER A 1 118 ? -6.744 8.282 -14.587 1.00 95.56 118 SER A N 1
ATOM 885 C CA . SER A 1 118 ? -6.092 9.050 -15.656 1.00 95.56 118 SER A CA 1
ATOM 886 C C . SER A 1 118 ? -4.658 9.416 -15.267 1.00 95.56 118 SER A C 1
ATOM 888 O O . SER A 1 118 ? -4.339 9.503 -14.082 1.00 95.56 118 SER A O 1
ATOM 890 N N . GLU A 1 119 ? -3.790 9.675 -16.245 1.00 93.50 119 GLU A N 1
ATOM 891 C CA . GLU A 1 119 ? -2.385 10.026 -15.984 1.00 93.50 119 GLU A CA 1
ATOM 892 C C . GLU A 1 119 ? -2.244 11.230 -15.042 1.00 93.50 119 GLU A C 1
ATOM 894 O O . GLU A 1 119 ? -1.504 11.153 -14.063 1.00 93.50 119 GLU A O 1
ATOM 899 N N . SER A 1 120 ? -3.031 12.290 -15.264 1.00 95.25 120 SER A N 1
ATOM 900 C CA . SER A 1 120 ? -3.068 13.467 -14.384 1.00 95.25 120 SER A CA 1
ATOM 901 C C . SER A 1 120 ? -3.490 13.113 -12.952 1.00 95.25 120 SER A C 1
ATOM 903 O O . SER A 1 120 ? -2.884 13.580 -11.990 1.00 95.25 120 SER A O 1
ATOM 905 N N . ALA A 1 121 ? -4.482 12.235 -12.778 1.00 94.25 121 ALA A N 1
ATOM 906 C CA . ALA A 1 121 ? -4.900 11.792 -11.450 1.00 94.25 121 ALA A CA 1
ATOM 907 C C . ALA A 1 121 ? -3.841 10.904 -10.771 1.00 94.25 121 ALA A C 1
ATOM 909 O O . ALA A 1 121 ? -3.649 10.996 -9.557 1.00 94.25 121 ALA A O 1
ATOM 910 N N . GLN A 1 122 ? -3.120 10.076 -11.535 1.00 91.56 122 GLN A N 1
ATOM 911 C CA . GLN A 1 122 ? -1.985 9.308 -11.016 1.00 91.56 122 GLN A CA 1
ATOM 912 C C . GLN A 1 122 ? -0.848 10.228 -10.566 1.00 91.56 122 GLN A C 1
ATOM 914 O O . GLN A 1 122 ? -0.240 9.982 -9.527 1.00 91.56 122 GLN A O 1
ATOM 919 N N . GLU A 1 123 ? -0.559 11.283 -11.326 1.00 94.56 123 GLU A N 1
ATOM 920 C CA . GLU A 1 123 ? 0.451 12.281 -10.976 1.00 94.56 123 GLU A CA 1
ATOM 921 C C . GLU A 1 123 ? 0.079 13.032 -9.698 1.00 94.56 123 GLU A C 1
ATOM 923 O O . GLU A 1 123 ? 0.855 13.009 -8.746 1.00 94.56 123 GLU A O 1
ATOM 928 N N . GLN A 1 124 ? -1.146 13.552 -9.607 1.00 94.00 124 GLN A N 1
ATOM 929 C CA . GLN A 1 124 ? -1.654 14.190 -8.388 1.00 94.00 124 GLN A CA 1
ATOM 930 C C . GLN A 1 124 ? -1.659 13.233 -7.188 1.00 94.00 124 GLN A C 1
ATOM 932 O O . GLN A 1 124 ? -1.423 13.634 -6.050 1.00 94.00 124 GLN A O 1
ATOM 937 N N . HIS A 1 125 ? -1.953 11.947 -7.396 1.00 92.19 125 HIS A N 1
ATOM 938 C CA . HIS A 1 125 ? -1.831 10.943 -6.340 1.00 92.19 125 HIS A CA 1
ATOM 939 C C . HIS A 1 125 ? -0.376 10.802 -5.874 1.00 92.19 125 HIS A C 1
ATOM 941 O O . HIS A 1 125 ? -0.123 10.884 -4.673 1.00 92.19 125 HIS A O 1
ATOM 947 N N . ARG A 1 126 ? 0.576 10.629 -6.803 1.00 92.19 126 ARG A N 1
ATOM 948 C CA . ARG A 1 126 ? 2.008 10.520 -6.481 1.00 92.19 126 ARG A CA 1
ATOM 949 C C . ARG A 1 126 ? 2.513 11.760 -5.751 1.00 92.19 126 ARG A C 1
ATOM 951 O O . ARG A 1 126 ? 3.191 11.616 -4.739 1.00 92.19 126 ARG A O 1
ATOM 958 N N . GLU A 1 127 ? 2.147 12.947 -6.225 1.00 95.56 127 GLU A N 1
ATOM 959 C CA . GLU A 1 127 ? 2.536 14.223 -5.626 1.00 95.56 127 GLU A CA 1
ATOM 960 C C . GLU A 1 127 ? 2.006 14.354 -4.197 1.00 95.56 127 GLU A C 1
ATOM 962 O O . GLU A 1 127 ? 2.785 14.589 -3.279 1.00 95.56 127 GLU A O 1
ATOM 967 N N . ARG A 1 128 ? 0.709 14.103 -3.969 1.00 94.06 128 ARG A N 1
ATOM 968 C CA . ARG A 1 128 ? 0.115 14.154 -2.621 1.00 94.06 128 ARG A CA 1
ATOM 969 C C . ARG A 1 128 ? 0.820 13.221 -1.639 1.00 94.06 128 ARG A C 1
ATOM 971 O O . ARG A 1 128 ? 1.104 13.619 -0.512 1.00 94.06 128 ARG A O 1
ATOM 978 N N . VAL A 1 129 ? 1.110 11.991 -2.064 1.00 92.62 129 VAL A N 1
ATOM 979 C CA . VAL A 1 129 ? 1.822 11.007 -1.236 1.00 92.62 129 VAL A CA 1
ATOM 980 C C . VAL A 1 129 ? 3.260 11.455 -0.965 1.00 92.62 129 VAL A C 1
ATOM 982 O O . VAL A 1 129 ? 3.717 11.376 0.174 1.00 92.62 129 VAL A O 1
ATOM 985 N N . ALA A 1 130 ? 3.968 11.950 -1.983 1.00 93.19 130 ALA A N 1
ATOM 986 C CA . ALA A 1 130 ? 5.346 12.415 -1.853 1.00 93.19 130 ALA A CA 1
ATOM 987 C C . ALA A 1 130 ? 5.461 13.626 -0.916 1.00 93.19 130 ALA A C 1
ATOM 989 O O . ALA A 1 130 ? 6.299 13.619 -0.015 1.00 93.19 130 ALA A O 1
ATOM 990 N N . VAL A 1 131 ? 4.581 14.619 -1.079 1.00 95.75 131 VAL A N 1
ATOM 991 C CA . VAL A 1 131 ? 4.509 15.804 -0.213 1.00 95.75 131 VAL A CA 1
ATOM 992 C C . VAL A 1 131 ? 4.249 15.392 1.230 1.00 95.75 131 VAL A C 1
ATOM 994 O O . VAL A 1 131 ? 4.945 15.860 2.129 1.00 95.75 131 VAL A O 1
ATOM 997 N N . TRP A 1 132 ? 3.310 14.470 1.466 1.00 93.62 132 TRP A N 1
ATOM 998 C CA . TRP A 1 132 ? 3.035 14.000 2.820 1.00 93.62 132 TRP A CA 1
ATOM 999 C C . TRP A 1 132 ? 4.253 13.307 3.444 1.00 93.62 132 TRP A C 1
ATOM 1001 O O . TRP A 1 132 ? 4.620 13.619 4.574 1.00 93.62 132 TRP A O 1
ATOM 1011 N N . ILE A 1 133 ? 4.920 12.408 2.709 1.00 92.75 133 ILE A N 1
ATOM 1012 C CA . ILE A 1 133 ? 6.136 11.727 3.190 1.00 92.75 133 ILE A CA 1
ATOM 1013 C C . ILE A 1 133 ? 7.230 12.744 3.521 1.00 92.75 133 ILE A C 1
ATOM 1015 O O . ILE A 1 133 ? 7.904 12.614 4.539 1.00 92.75 133 ILE A O 1
ATOM 1019 N N . GLN A 1 134 ? 7.407 13.762 2.679 1.00 94.62 134 GLN A N 1
ATOM 1020 C CA . GLN A 1 134 ? 8.404 14.803 2.903 1.00 94.62 134 GLN A CA 1
ATOM 1021 C C . GLN A 1 134 ? 8.098 15.622 4.162 1.00 94.62 134 GLN A C 1
ATOM 1023 O O . GLN A 1 134 ? 8.995 15.857 4.964 1.00 94.62 134 GLN A O 1
ATOM 1028 N N . GLN A 1 135 ? 6.840 16.023 4.350 1.00 94.44 135 GLN A N 1
ATOM 1029 C CA . GLN A 1 135 ? 6.404 16.820 5.500 1.00 94.44 135 GLN A CA 1
ATOM 1030 C C . GLN A 1 135 ? 6.479 16.060 6.829 1.00 94.44 135 GLN A C 1
ATOM 1032 O O . GLN A 1 135 ? 6.605 16.688 7.874 1.00 94.44 135 GLN A O 1
ATOM 1037 N N . ASN A 1 136 ? 6.412 14.727 6.796 1.00 93.06 136 ASN A N 1
ATOM 1038 C CA . ASN A 1 136 ? 6.392 13.879 7.991 1.00 93.06 136 ASN A CA 1
ATOM 1039 C C . ASN A 1 136 ? 7.674 13.041 8.142 1.00 93.06 136 ASN A C 1
ATOM 1041 O O . ASN A 1 136 ? 7.674 12.054 8.872 1.00 93.06 136 ASN A O 1
ATOM 1045 N N . ARG A 1 137 ? 8.767 13.407 7.458 1.00 91.81 137 ARG A N 1
ATOM 1046 C CA . ARG A 1 137 ? 9.998 12.601 7.399 1.00 91.81 137 ARG A CA 1
ATOM 1047 C C . ARG A 1 137 ? 10.562 12.261 8.781 1.00 91.81 137 ARG A C 1
ATOM 1049 O O . ARG A 1 137 ? 10.827 11.092 9.032 1.00 91.81 137 ARG A O 1
ATOM 1056 N N . ASP A 1 138 ? 10.630 13.232 9.688 1.00 92.81 138 ASP A N 1
ATOM 1057 C CA . ASP A 1 138 ? 11.144 13.016 11.048 1.00 92.81 138 ASP A CA 1
ATOM 1058 C C . ASP A 1 138 ? 10.306 11.988 11.828 1.00 92.81 138 ASP A C 1
ATOM 1060 O O . ASP A 1 138 ? 10.849 11.120 12.506 1.00 92.81 138 ASP A O 1
ATOM 1064 N N . GLN A 1 139 ? 8.977 12.025 11.672 1.00 88.69 139 GLN A N 1
ATOM 1065 C CA . GLN A 1 139 ? 8.073 11.052 12.296 1.00 88.69 139 GLN A CA 1
ATOM 1066 C C . GLN A 1 139 ? 8.255 9.647 11.709 1.00 88.69 139 GLN A C 1
ATOM 1068 O O . GLN A 1 139 ? 8.145 8.652 12.426 1.00 88.69 139 GLN A O 1
ATOM 1073 N N . LEU A 1 140 ? 8.528 9.549 10.403 1.00 89.31 140 LEU A N 1
ATOM 1074 C CA . LEU A 1 140 ? 8.812 8.270 9.751 1.00 89.31 140 LEU A CA 1
ATOM 1075 C C . LEU A 1 140 ? 10.132 7.679 10.240 1.00 89.31 140 LEU A C 1
ATOM 1077 O O . LEU A 1 140 ? 10.194 6.474 10.473 1.00 89.31 140 LEU A O 1
ATOM 1081 N N . ASP A 1 141 ? 11.158 8.507 10.417 1.00 90.50 141 ASP A N 1
ATOM 1082 C CA . ASP A 1 141 ? 12.459 8.070 10.919 1.00 90.50 141 ASP A CA 1
ATOM 1083 C C . ASP A 1 141 ? 12.383 7.652 12.397 1.00 90.50 141 ASP A C 1
ATOM 1085 O O . ASP A 1 141 ? 12.923 6.606 12.763 1.00 90.50 141 ASP A O 1
ATOM 1089 N N . GLU A 1 142 ? 11.633 8.385 13.228 1.00 89.44 142 GLU A N 1
ATOM 1090 C CA . GLU A 1 142 ? 11.343 7.986 14.612 1.00 89.44 142 GLU A CA 1
ATOM 1091 C C . GLU A 1 142 ? 10.603 6.643 14.662 1.00 89.44 142 GLU A C 1
ATOM 1093 O O . GLU A 1 142 ? 11.000 5.729 15.389 1.00 89.44 142 GLU A O 1
ATOM 1098 N N . PHE A 1 143 ? 9.551 6.484 13.853 1.00 86.56 143 PHE A N 1
ATOM 1099 C CA . PHE A 1 143 ? 8.814 5.227 13.789 1.00 86.56 143 PHE A CA 1
ATOM 1100 C C . PHE A 1 143 ? 9.698 4.079 13.293 1.00 86.56 143 PHE A C 1
ATOM 1102 O O . PHE A 1 143 ? 9.664 2.990 13.863 1.00 86.56 143 PH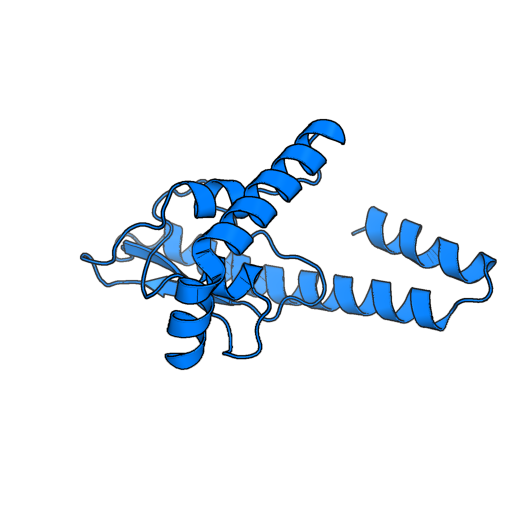E A O 1
ATOM 1109 N N . ARG A 1 144 ? 10.535 4.324 12.280 1.00 87.50 144 ARG A N 1
ATOM 1110 C CA . ARG A 1 144 ? 11.491 3.347 11.748 1.00 87.50 144 ARG A CA 1
ATOM 1111 C C . ARG A 1 144 ? 12.491 2.886 12.807 1.00 87.50 144 ARG A C 1
ATOM 1113 O O . ARG A 1 144 ? 12.821 1.705 12.825 1.00 87.50 144 ARG A O 1
ATOM 1120 N N . ALA A 1 145 ? 12.952 3.778 13.680 1.00 88.25 145 ALA A N 1
ATOM 1121 C CA . ALA A 1 145 ? 13.854 3.432 14.778 1.00 88.25 145 ALA A CA 1
ATOM 1122 C C . ALA A 1 145 ? 13.186 2.576 15.874 1.00 88.25 145 ALA A C 1
ATOM 1124 O O . ALA A 1 145 ? 13.886 1.943 16.661 1.00 88.25 145 ALA A O 1
ATOM 1125 N N . ALA A 1 146 ? 11.851 2.558 15.928 1.00 84.75 146 ALA A N 1
ATOM 1126 C CA . ALA A 1 146 ? 11.065 1.812 16.909 1.00 84.75 146 ALA A CA 1
ATOM 1127 C C . ALA A 1 146 ? 10.520 0.459 16.398 1.00 84.75 146 ALA A C 1
ATOM 1129 O O . ALA A 1 146 ? 9.853 -0.238 17.168 1.00 84.75 146 ALA A O 1
ATOM 1130 N N . LEU A 1 147 ? 10.752 0.117 15.123 1.00 78.44 147 LEU A N 1
ATOM 1131 C CA . LEU A 1 147 ? 10.370 -1.157 14.489 1.00 78.44 147 LEU A CA 1
ATOM 1132 C C . LEU A 1 147 ? 11.382 -2.274 14.778 1.00 78.44 147 LEU A C 1
ATOM 1134 O O . LEU A 1 147 ? 10.919 -3.429 14.923 1.00 78.44 147 LEU A O 1
#